Protein AF-A0AAW5IRN7-F1 (afdb_monomer)

Mean predicted aligned error: 14.32 Å

Secondary structure (DSSP, 8-state):
-------TT--SS--EEEE-SS--PPPTT----EEEEE-SSS-EEEEE------------S-GGGTTTPPPEEEE-TTS-EEEE-SPP--BTTB-HHHHHHHHHHHHHHHTT-----

Foldseek 3Di:
DDPQPPPVPDDPPADEAEADPDDDDDDQLDDFDFDWDDPPPSYIYTHGDPDPPDDPPPVPVDSCVRNPQDWDWDADPVRDIDIDSDDDDADPVRHPVNVVVVVVQVVCVSVVNPDPD

Structure (mmCIF, N/CA/C/O backbone):
data_AF-A0AAW5IRN7-F1
#
_entry.id   AF-A0AAW5IRN7-F1
#
loop_
_atom_site.group_PDB
_atom_site.id
_atom_site.type_symbol
_atom_site.label_atom_id
_atom_site.label_alt_id
_atom_site.label_comp_id
_atom_site.label_asym_id
_atom_site.label_entity_id
_atom_site.label_seq_id
_atom_site.pdbx_PDB_ins_code
_atom_site.Cartn_x
_atom_site.Cartn_y
_atom_site.Cartn_z
_atom_site.occupancy
_atom_site.B_iso_or_equiv
_atom_site.auth_seq_id
_atom_site.auth_comp_id
_atom_site.auth_asym_id
_atom_site.auth_atom_id
_atom_site.pdbx_PDB_model_num
ATOM 1 N N . MET A 1 1 ? 28.167 -7.073 3.045 1.00 34.84 1 MET A N 1
ATOM 2 C CA . MET A 1 1 ? 26.960 -7.019 3.896 1.00 34.84 1 MET A CA 1
ATOM 3 C C . MET A 1 1 ? 26.158 -5.796 3.492 1.00 34.84 1 MET A C 1
ATOM 5 O O . MET A 1 1 ? 26.536 -4.680 3.827 1.00 34.84 1 MET A O 1
ATOM 9 N N . SER A 1 2 ? 25.137 -5.993 2.663 1.00 38.81 2 SER A N 1
ATOM 10 C CA . SER A 1 2 ? 24.261 -4.935 2.158 1.00 38.81 2 SER A CA 1
ATOM 11 C C . SER A 1 2 ? 23.492 -4.337 3.333 1.00 38.81 2 SER A C 1
ATOM 13 O O . SER A 1 2 ? 22.832 -5.056 4.080 1.00 38.81 2 SER A O 1
ATOM 15 N N . LYS A 1 3 ? 23.611 -3.024 3.525 1.00 40.81 3 LYS A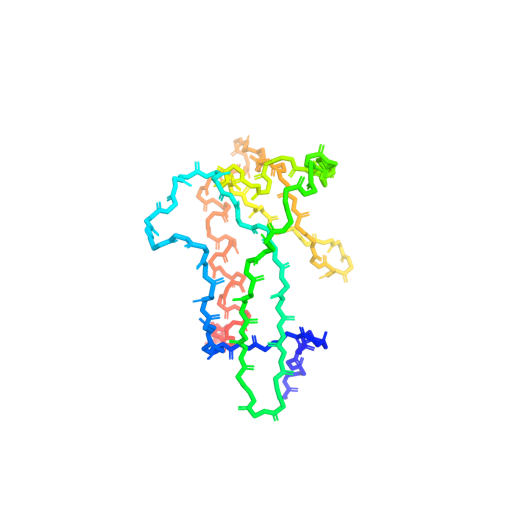 N 1
ATOM 16 C CA . LYS A 1 3 ? 22.875 -2.275 4.542 1.00 40.81 3 LYS A CA 1
ATOM 17 C C . LYS A 1 3 ? 21.395 -2.321 4.162 1.00 40.81 3 LYS A C 1
ATOM 19 O O . LYS A 1 3 ? 20.967 -1.579 3.284 1.00 40.81 3 LYS A O 1
ATOM 24 N N . MET A 1 4 ? 20.650 -3.244 4.765 1.00 47.16 4 MET A N 1
ATOM 25 C CA . MET A 1 4 ? 19.202 -3.333 4.621 1.00 47.16 4 MET A CA 1
ATOM 26 C C . MET A 1 4 ? 18.636 -1.991 5.085 1.00 47.16 4 MET A C 1
ATOM 28 O O . MET A 1 4 ? 18.776 -1.625 6.253 1.00 47.16 4 MET A O 1
ATOM 32 N N . ILE A 1 5 ? 18.115 -1.198 4.149 1.00 43.97 5 ILE A N 1
ATOM 33 C CA . ILE A 1 5 ? 17.475 0.080 4.456 1.00 43.97 5 ILE A CA 1
ATOM 34 C C . ILE A 1 5 ? 16.141 -0.284 5.105 1.00 43.97 5 ILE A C 1
ATOM 36 O O . ILE A 1 5 ? 15.122 -0.403 4.434 1.00 43.97 5 ILE A O 1
ATOM 40 N N . PHE A 1 6 ? 16.172 -0.550 6.410 1.00 49.75 6 PHE A N 1
ATOM 41 C CA . PHE A 1 6 ? 14.964 -0.587 7.215 1.00 49.75 6 PHE A CA 1
ATOM 42 C C . PHE A 1 6 ? 14.423 0.835 7.191 1.00 49.75 6 PHE A C 1
ATOM 44 O O . PHE A 1 6 ? 15.113 1.767 7.615 1.00 49.75 6 PHE A O 1
ATOM 51 N N . TYR A 1 7 ? 13.242 1.024 6.610 1.00 53.03 7 TYR A N 1
ATOM 52 C CA . TYR A 1 7 ? 12.559 2.302 6.707 1.00 53.03 7 TYR A CA 1
ATOM 53 C C . TYR A 1 7 ? 12.388 2.584 8.204 1.00 53.03 7 TYR A C 1
ATOM 55 O O . TYR A 1 7 ? 11.759 1.777 8.895 1.00 53.03 7 TYR A O 1
ATOM 63 N N . PRO A 1 8 ? 12.995 3.656 8.744 1.00 43.78 8 PRO A N 1
ATOM 64 C CA . PRO A 1 8 ? 12.775 4.008 10.135 1.00 43.78 8 PRO A CA 1
ATOM 65 C C . PRO A 1 8 ? 11.265 4.218 10.271 1.00 43.78 8 PRO A C 1
ATOM 67 O O . PRO A 1 8 ? 10.694 4.982 9.491 1.00 43.78 8 PRO A O 1
ATOM 70 N N . ASN A 1 9 ? 10.627 3.494 11.194 1.00 57.50 9 ASN A N 1
ATOM 71 C CA . ASN A 1 9 ? 9.169 3.417 11.397 1.00 57.50 9 ASN A CA 1
ATOM 72 C C . ASN A 1 9 ? 8.393 2.408 10.518 1.00 57.50 9 ASN A C 1
ATOM 74 O O . ASN A 1 9 ? 7.201 2.597 10.286 1.00 57.50 9 ASN A O 1
ATOM 78 N N . THR A 1 10 ? 9.020 1.351 9.996 1.00 57.78 10 THR A N 1
ATOM 79 C CA . THR A 1 10 ? 8.289 0.230 9.375 1.00 57.78 10 THR A CA 1
ATOM 80 C C . THR A 1 10 ? 8.603 -1.069 10.092 1.00 57.78 10 THR A C 1
ATOM 82 O O . THR A 1 10 ? 9.738 -1.532 10.058 1.00 57.78 10 THR A O 1
ATOM 85 N N . GLU A 1 11 ? 7.582 -1.666 10.697 1.00 67.94 11 GLU A N 1
ATOM 86 C CA . GLU A 1 11 ? 7.645 -2.984 11.322 1.00 67.94 11 GLU A CA 1
ATOM 87 C C . GLU A 1 11 ? 6.890 -3.989 10.446 1.00 67.94 11 GLU A C 1
ATOM 89 O O . GLU A 1 11 ? 5.802 -3.704 9.940 1.00 67.94 11 GLU A O 1
ATOM 94 N N . LEU A 1 12 ? 7.503 -5.146 10.196 1.00 70.75 12 LEU A N 1
ATOM 95 C CA . LEU A 1 12 ? 6.953 -6.191 9.332 1.00 70.75 12 LEU A CA 1
ATOM 96 C C . LEU A 1 12 ? 6.435 -7.349 10.183 1.00 70.75 12 LEU A C 1
ATOM 98 O O . LEU A 1 12 ? 7.061 -7.712 11.171 1.00 70.75 12 LEU A O 1
ATOM 102 N N . GLY A 1 13 ? 5.341 -7.977 9.744 1.00 69.06 13 GLY A N 1
ATOM 103 C CA . GLY A 1 13 ? 4.809 -9.182 10.391 1.00 69.06 13 GLY A CA 1
ATOM 104 C C . GLY A 1 13 ? 4.104 -8.934 11.725 1.00 69.06 13 GLY A C 1
ATOM 105 O O . GLY A 1 13 ? 4.001 -9.860 12.521 1.00 69.06 13 GLY A O 1
ATOM 106 N N . ILE A 1 14 ? 3.630 -7.708 11.962 1.00 76.38 14 ILE A N 1
ATOM 107 C CA . ILE A 1 14 ? 2.878 -7.353 13.167 1.00 76.38 14 ILE A CA 1
ATOM 108 C C . ILE A 1 14 ? 1.505 -8.036 13.187 1.00 76.38 14 ILE A C 1
ATOM 110 O O . ILE A 1 14 ? 0.848 -8.158 12.148 1.00 76.38 14 ILE A O 1
ATOM 114 N N . ASP A 1 15 ? 1.059 -8.438 14.376 1.00 79.44 15 ASP A N 1
ATOM 115 C CA . ASP A 1 15 ? -0.342 -8.783 14.611 1.00 79.44 15 ASP A CA 1
ATOM 116 C C . ASP A 1 15 ? -1.122 -7.500 14.929 1.00 79.44 15 ASP A C 1
ATOM 118 O O . ASP A 1 15 ? -0.701 -6.690 15.760 1.00 79.44 15 ASP A O 1
ATOM 122 N N . LEU A 1 16 ? -2.243 -7.283 14.237 1.00 84.06 16 LEU A N 1
ATOM 123 C CA . LEU A 1 16 ? -3.066 -6.084 14.392 1.00 84.06 16 LEU A CA 1
ATOM 124 C C . LEU A 1 16 ? -4.451 -6.470 14.903 1.00 84.06 16 LEU A C 1
ATOM 126 O O . LEU A 1 16 ? -5.281 -7.012 14.169 1.00 84.06 16 LEU A O 1
ATOM 130 N N . LYS A 1 17 ? -4.739 -6.105 16.152 1.00 88.81 17 LYS A N 1
ATOM 131 C CA . LYS A 1 17 ? -6.068 -6.262 16.736 1.00 88.81 17 LYS A CA 1
ATOM 132 C C . LYS A 1 17 ? -7.003 -5.167 16.228 1.00 88.81 17 LYS A C 1
ATOM 134 O O . LYS A 1 17 ? -6.702 -3.982 16.345 1.00 88.81 17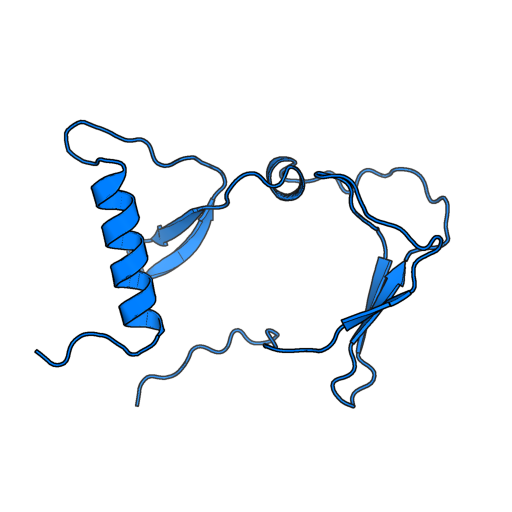 LYS A O 1
ATOM 139 N N . LEU A 1 18 ? -8.166 -5.555 15.711 1.00 89.00 18 LEU A N 1
ATOM 140 C CA . LEU A 1 18 ? -9.180 -4.624 15.212 1.00 89.00 18 LEU A CA 1
ATOM 141 C C . LEU A 1 18 ? -10.330 -4.490 16.215 1.00 89.00 18 LEU A C 1
ATOM 143 O O . LEU A 1 18 ? -10.981 -5.479 16.551 1.00 89.00 18 LEU A O 1
ATOM 147 N N . ILE A 1 19 ? -10.606 -3.266 16.659 1.00 89.94 19 ILE A N 1
ATOM 148 C CA . ILE A 1 19 ? -11.787 -2.915 17.451 1.00 89.94 19 ILE A CA 1
ATOM 149 C C . ILE A 1 19 ? -12.706 -2.066 16.569 1.00 89.94 19 ILE A C 1
ATOM 151 O O . ILE A 1 19 ? -12.479 -0.868 16.384 1.00 89.94 19 ILE A O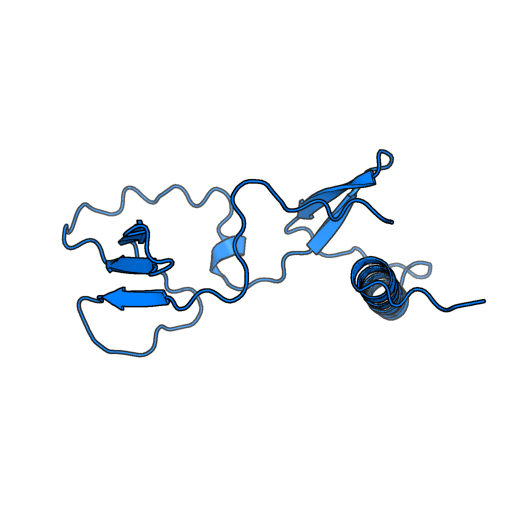 1
ATOM 155 N N . THR A 1 20 ? -13.725 -2.703 15.993 1.00 89.31 20 THR A N 1
ATOM 156 C CA . THR A 1 20 ? -14.722 -2.061 15.124 1.00 89.31 20 THR A CA 1
ATOM 157 C C . THR A 1 20 ? -16.058 -1.908 15.842 1.00 89.31 20 THR A C 1
ATOM 159 O O . THR A 1 20 ? -16.350 -2.623 16.800 1.00 89.31 20 THR A O 1
ATOM 162 N N . LYS A 1 21 ? -16.881 -0.964 15.376 1.00 86.50 21 LYS A N 1
ATOM 163 C CA . LYS A 1 21 ? -18.243 -0.752 15.888 1.00 86.50 21 LYS A CA 1
ATOM 164 C C . LYS A 1 21 ? -19.141 -1.947 15.620 1.00 86.50 21 LYS A C 1
ATOM 166 O O . LYS A 1 21 ? -19.881 -2.388 16.492 1.00 86.50 21 LYS A O 1
ATOM 171 N N . GLU A 1 22 ? -19.066 -2.444 14.393 1.00 85.56 22 GLU A N 1
ATOM 172 C CA . GLU A 1 22 ? -19.856 -3.568 13.926 1.00 85.56 22 GLU A CA 1
ATOM 173 C C . GLU A 1 22 ? -18.914 -4.652 13.396 1.00 85.56 22 GLU A C 1
ATOM 175 O O . GLU A 1 22 ? -17.916 -4.340 12.731 1.00 85.56 22 GLU A O 1
ATOM 180 N N . PRO A 1 23 ? -19.185 -5.930 13.701 1.00 82.88 23 PRO A N 1
ATOM 181 C CA . PRO A 1 23 ? -18.483 -7.036 13.078 1.00 82.88 23 PRO A CA 1
ATOM 182 C C . PRO A 1 23 ? -18.972 -7.195 11.635 1.00 82.88 23 PRO A C 1
ATOM 184 O O . PRO A 1 23 ? -20.175 -7.215 11.381 1.00 82.88 23 PRO A O 1
ATOM 187 N N . GLY A 1 24 ? -18.065 -7.365 10.674 1.00 83.75 24 GLY A N 1
ATOM 188 C CA . GLY A 1 24 ? -18.492 -7.559 9.293 1.00 83.75 24 GLY A CA 1
ATOM 189 C C . GLY A 1 24 ? -17.374 -7.526 8.266 1.00 83.75 24 GLY A C 1
ATOM 190 O O . GLY A 1 24 ? -16.235 -7.165 8.552 1.00 83.75 24 GLY A O 1
ATOM 191 N N . ARG A 1 25 ? -17.728 -7.929 7.044 1.00 80.69 25 ARG A N 1
ATOM 192 C CA . ARG A 1 25 ? -16.884 -7.737 5.864 1.00 80.69 25 ARG A CA 1
ATOM 193 C C . ARG A 1 25 ? -17.087 -6.320 5.346 1.00 80.69 25 ARG A C 1
ATOM 195 O O . ARG A 1 25 ? -18.222 -5.862 5.282 1.00 80.69 25 ARG A O 1
ATOM 202 N N . MET A 1 26 ? -16.005 -5.685 4.922 1.00 79.38 26 MET A N 1
ATOM 203 C CA . MET A 1 26 ? -16.058 -4.407 4.218 1.00 79.38 26 MET A CA 1
ATOM 204 C C . MET A 1 26 ? -16.170 -4.642 2.714 1.00 79.38 26 MET A C 1
ATOM 206 O O . MET A 1 26 ? -15.559 -5.576 2.182 1.00 79.38 26 MET A O 1
ATOM 210 N N . ALA A 1 27 ? -16.940 -3.803 2.027 1.00 75.81 27 ALA A N 1
ATOM 211 C CA . ALA A 1 27 ? -16.961 -3.800 0.573 1.00 75.81 27 ALA A CA 1
ATOM 212 C C . ALA A 1 27 ? -15.655 -3.214 0.009 1.00 75.81 27 ALA A C 1
ATOM 214 O O . ALA A 1 27 ? -14.930 -2.469 0.671 1.00 75.81 27 ALA A O 1
ATOM 215 N N . VAL A 1 28 ? -15.345 -3.546 -1.246 1.00 67.12 28 VAL A N 1
ATOM 216 C CA . VAL A 1 28 ? -14.189 -2.965 -1.940 1.00 67.12 28 VAL A CA 1
ATOM 217 C C . VAL A 1 28 ? -14.383 -1.451 -2.047 1.00 67.12 28 VAL A C 1
ATOM 219 O O . VAL A 1 28 ? -15.405 -0.995 -2.555 1.00 67.12 28 VAL A O 1
ATOM 222 N N . GLY A 1 29 ? -13.401 -0.683 -1.572 1.00 65.38 29 GLY A N 1
ATOM 223 C CA . GLY A 1 29 ? -13.440 0.782 -1.560 1.00 65.38 29 GLY A CA 1
ATOM 224 C C . GLY A 1 29 ? -13.957 1.404 -0.261 1.00 65.38 29 GLY A C 1
ATOM 225 O O . GLY A 1 29 ? -13.817 2.613 -0.072 1.00 65.38 29 GLY A O 1
ATOM 226 N N . GLU A 1 30 ? -14.513 0.607 0.653 1.00 72.00 30 GLU A N 1
ATOM 227 C CA . GLU A 1 30 ? -14.827 1.086 1.997 1.00 72.00 30 GLU A CA 1
ATOM 228 C C . GLU A 1 30 ? -13.556 1.217 2.838 1.00 72.00 30 GLU A C 1
ATOM 230 O O . GLU A 1 30 ? -12.590 0.470 2.680 1.00 72.00 30 GLU A O 1
ATOM 235 N N . TYR A 1 31 ? -13.565 2.172 3.764 1.00 77.50 31 TYR A N 1
ATOM 236 C CA . TYR A 1 31 ? -12.481 2.380 4.714 1.00 77.50 31 TYR A CA 1
ATOM 237 C C . TYR A 1 31 ? -13.054 2.644 6.108 1.00 77.50 31 TYR A C 1
ATOM 239 O O . TYR A 1 31 ? -14.136 3.216 6.249 1.00 77.50 31 TYR A O 1
ATOM 247 N N . LEU A 1 32 ? -12.316 2.233 7.140 1.00 82.56 32 LEU A N 1
ATOM 248 C CA . LEU A 1 32 ? -12.613 2.578 8.526 1.00 82.56 32 LEU A CA 1
ATOM 249 C C . LEU A 1 32 ? -11.700 3.717 8.953 1.00 82.56 32 LEU A C 1
ATOM 251 O O . LEU A 1 32 ? -10.493 3.678 8.721 1.00 82.56 32 LEU A O 1
ATOM 255 N N . ASP A 1 33 ? -12.288 4.724 9.585 1.00 81.81 33 ASP A N 1
ATOM 256 C CA . ASP A 1 33 ? -11.538 5.783 10.245 1.00 81.81 33 ASP A CA 1
ATOM 257 C C . ASP A 1 33 ? -11.304 5.416 11.713 1.00 81.81 33 ASP A C 1
ATOM 259 O O . ASP A 1 33 ? -12.194 4.879 12.379 1.00 81.81 33 ASP A O 1
ATOM 263 N N . GLY A 1 34 ? -10.106 5.684 12.221 1.00 86.81 34 GLY A N 1
ATOM 264 C CA . GLY A 1 34 ? -9.703 5.257 13.554 1.00 86.81 34 GLY A CA 1
ATOM 265 C C . GLY A 1 34 ? -8.268 5.626 13.893 1.00 86.81 34 GLY A C 1
ATOM 266 O O . GLY A 1 34 ? -7.582 6.311 13.134 1.00 86.81 34 GLY A O 1
ATOM 267 N N . ALA A 1 35 ? -7.817 5.157 15.050 1.00 87.88 35 ALA A N 1
ATOM 268 C CA . ALA A 1 35 ? -6.454 5.342 15.525 1.00 87.88 35 ALA A CA 1
ATOM 269 C C . ALA A 1 35 ? -5.762 3.989 15.692 1.00 87.88 35 ALA A C 1
ATOM 271 O O . ALA A 1 35 ? -6.372 3.033 16.167 1.00 87.88 35 ALA A O 1
ATOM 272 N N . ILE A 1 36 ? -4.480 3.929 15.328 1.00 88.00 36 ILE A N 1
ATOM 273 C CA . ILE A 1 36 ? -3.605 2.809 15.677 1.00 88.00 36 ILE A CA 1
ATOM 274 C C . ILE A 1 36 ? -2.830 3.207 16.929 1.00 88.00 36 ILE A C 1
ATOM 276 O O . ILE A 1 36 ? -2.191 4.259 16.960 1.00 88.00 36 ILE A O 1
ATOM 280 N N . THR A 1 37 ? -2.884 2.360 17.948 1.00 87.12 37 THR A N 1
ATOM 281 C CA . THR A 1 37 ? -2.097 2.483 19.174 1.00 87.12 37 THR A CA 1
ATOM 282 C C . THR A 1 37 ? -1.123 1.320 19.279 1.00 87.12 37 THR A C 1
ATOM 284 O O . THR A 1 37 ? -1.476 0.192 18.934 1.00 87.12 37 THR A O 1
ATOM 287 N N . HIS A 1 38 ? 0.073 1.603 19.786 1.00 87.19 38 HIS A N 1
ATOM 288 C CA . HIS A 1 38 ? 1.106 0.622 20.096 1.00 87.19 38 HIS A CA 1
ATOM 289 C C . HIS A 1 38 ? 1.362 0.672 21.606 1.00 87.19 38 HIS A C 1
ATOM 291 O O . HIS A 1 38 ? 1.615 1.757 22.136 1.00 87.19 38 HIS A O 1
ATOM 297 N N . ASP A 1 39 ? 1.227 -0.460 22.297 1.00 80.12 39 ASP A N 1
ATOM 298 C CA . ASP A 1 39 ? 1.341 -0.528 23.762 1.00 80.12 39 ASP A CA 1
ATOM 299 C C . ASP A 1 39 ? 2.770 -0.795 24.273 1.00 80.12 39 ASP A C 1
ATOM 301 O O . ASP A 1 39 ? 3.009 -0.720 25.478 1.00 80.12 39 ASP A O 1
ATOM 305 N N . GLY A 1 40 ? 3.735 -0.999 23.370 1.00 70.25 40 GLY A N 1
ATOM 306 C CA . GLY A 1 40 ? 5.149 -1.199 23.696 1.00 70.25 40 GLY A CA 1
ATOM 307 C C . GLY A 1 40 ? 5.568 -2.661 23.871 1.00 70.25 40 GLY A C 1
ATOM 308 O O . GLY A 1 40 ? 6.760 -2.905 24.047 1.00 70.25 40 GLY A O 1
ATOM 309 N N . GLU A 1 41 ? 4.635 -3.615 23.787 1.00 77.38 41 GLU A N 1
ATOM 310 C CA . GLU A 1 41 ? 4.904 -5.063 23.746 1.00 77.38 41 GLU A CA 1
ATOM 311 C C . GLU A 1 41 ? 4.683 -5.639 22.331 1.00 77.38 41 GLU A C 1
ATOM 313 O O . GLU A 1 41 ? 4.230 -6.768 22.172 1.00 77.38 41 GLU A O 1
ATOM 318 N N . ASP A 1 42 ? 4.965 -4.845 21.292 1.00 73.62 42 ASP A N 1
ATOM 319 C CA . ASP A 1 42 ? 4.724 -5.160 19.874 1.00 73.62 42 ASP A CA 1
ATOM 320 C C . ASP A 1 42 ? 3.247 -5.452 19.534 1.00 73.62 42 ASP A C 1
ATOM 322 O O . ASP A 1 42 ? 2.931 -5.965 18.455 1.00 73.62 42 ASP A O 1
ATOM 326 N N . HIS A 1 43 ? 2.305 -5.093 20.417 1.00 83.62 43 HIS A N 1
ATOM 327 C CA . HIS A 1 43 ? 0.883 -5.204 20.118 1.00 83.62 43 HIS A CA 1
ATOM 328 C C . HIS A 1 43 ? 0.362 -3.924 19.479 1.00 83.62 43 HIS A C 1
ATOM 330 O O . HIS A 1 43 ? 0.373 -2.830 20.057 1.00 83.62 43 HIS A O 1
ATOM 336 N N . PHE A 1 44 ? -0.198 -4.087 18.287 1.00 87.88 44 PHE A N 1
ATOM 337 C CA . PHE A 1 44 ? -0.876 -3.016 17.582 1.00 87.88 44 PHE A CA 1
ATOM 338 C C . PHE A 1 44 ? -2.380 -3.205 17.706 1.00 87.88 44 PHE A C 1
ATOM 340 O O . PHE A 1 44 ? -2.924 -4.279 17.443 1.00 87.88 44 PHE A O 1
ATOM 347 N N . THR A 1 45 ? -3.077 -2.139 18.089 1.00 90.44 45 THR A N 1
ATOM 348 C CA . THR A 1 45 ? -4.541 -2.119 18.116 1.00 90.44 45 THR A CA 1
ATOM 349 C C . THR A 1 45 ? -5.054 -0.967 17.271 1.00 90.44 45 THR A C 1
ATOM 351 O O . THR A 1 45 ? -4.699 0.186 17.503 1.00 90.44 45 THR A O 1
ATOM 354 N N . PHE A 1 46 ? -5.912 -1.274 16.303 1.00 91.06 46 PHE A N 1
ATOM 355 C CA . PHE A 1 46 ? -6.734 -0.287 15.617 1.00 91.06 46 PHE A CA 1
ATOM 356 C C . PHE A 1 46 ? -8.064 -0.132 16.355 1.00 91.06 46 PHE A C 1
ATOM 358 O O . PHE A 1 46 ? -8.773 -1.116 16.574 1.00 91.06 46 PHE A O 1
ATOM 365 N N . VAL A 1 47 ? -8.427 1.104 16.693 1.00 90.50 47 VAL A N 1
ATOM 366 C CA . VAL A 1 47 ? -9.722 1.447 17.290 1.00 90.50 47 VAL A CA 1
ATOM 367 C C . VAL A 1 47 ? -10.478 2.360 16.338 1.00 90.50 47 VAL A C 1
ATOM 369 O O . VAL A 1 47 ? -10.032 3.474 16.056 1.00 90.50 47 VAL A O 1
ATOM 372 N N . GLN A 1 48 ? -11.626 1.890 15.848 1.00 89.75 48 GLN A N 1
ATOM 373 C CA . GLN A 1 48 ? -12.506 2.686 14.999 1.00 89.75 48 GLN 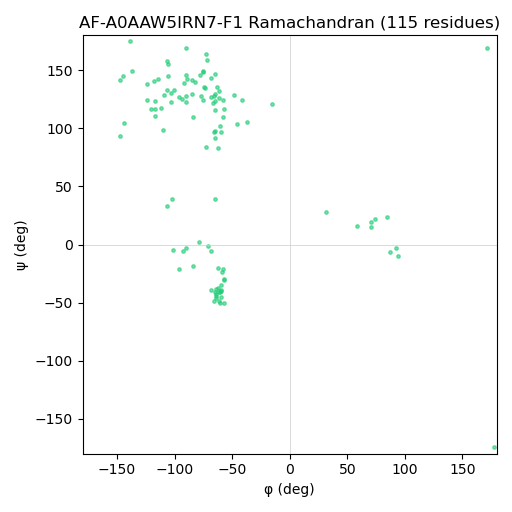A CA 1
ATOM 374 C C . GLN A 1 48 ? -13.030 3.905 15.771 1.00 89.75 48 GLN A C 1
ATOM 376 O O . GLN A 1 48 ? -13.468 3.794 16.916 1.00 89.75 48 GLN A O 1
ATOM 381 N N . ASN A 1 49 ? -13.023 5.071 15.127 1.00 85.62 49 ASN A N 1
ATOM 382 C CA . ASN A 1 49 ? -13.533 6.297 15.725 1.00 85.62 49 ASN A CA 1
ATOM 383 C C . ASN A 1 49 ? -15.043 6.200 15.977 1.00 85.62 49 ASN A C 1
ATOM 385 O O . ASN A 1 49 ? -15.823 5.881 15.076 1.00 85.62 49 ASN A O 1
ATOM 389 N N . ASP A 1 50 ? -15.462 6.524 17.206 1.00 76.19 50 ASP A N 1
ATOM 390 C CA . ASP A 1 50 ? -16.880 6.493 17.579 1.00 76.19 50 ASP A CA 1
ATOM 391 C C . ASP A 1 50 ? -17.646 7.769 17.207 1.00 76.19 50 ASP A C 1
ATOM 393 O O . ASP A 1 50 ? -18.868 7.780 17.067 1.00 76.19 50 ASP A O 1
ATOM 397 N N . GLN A 1 51 ? -16.930 8.862 16.968 1.00 64.19 51 GLN A N 1
ATOM 398 C CA . GLN A 1 51 ? -17.575 10.130 16.678 1.00 64.19 51 GLN A CA 1
ATOM 399 C C . GLN A 1 51 ? -18.131 10.124 15.252 1.00 64.19 51 GLN A C 1
ATOM 401 O O . GLN A 1 51 ? -17.374 10.035 14.289 1.00 64.19 51 GLN A O 1
ATOM 406 N N . GLU A 1 52 ? -19.435 10.384 15.110 1.00 57.31 52 GLU A N 1
ATOM 407 C CA . GLU A 1 52 ? -20.045 10.929 13.886 1.00 57.31 52 GLU A CA 1
ATOM 408 C C . GLU A 1 52 ? -19.526 12.353 13.597 1.00 57.31 52 GLU A C 1
ATOM 410 O O . GLU A 1 52 ? -20.266 13.256 13.189 1.00 57.31 52 GLU A O 1
ATOM 415 N N . LYS A 1 53 ? -18.234 12.616 13.827 1.00 54.09 53 LYS A N 1
ATOM 416 C CA . LYS A 1 53 ? -17.572 13.765 13.238 1.00 54.09 53 LYS A CA 1
ATOM 417 C C . LYS A 1 53 ? -17.583 13.496 11.750 1.00 54.09 53 LYS A C 1
ATOM 419 O O . LYS A 1 53 ? -16.717 12.817 11.211 1.00 54.09 53 LYS A O 1
ATOM 424 N N . LYS A 1 54 ? -18.659 14.005 11.139 1.00 48.69 54 LYS A N 1
ATOM 425 C CA . LYS A 1 54 ? -18.849 14.294 9.726 1.00 48.69 54 LYS A CA 1
ATOM 426 C C . LYS A 1 54 ? -17.490 14.284 9.068 1.00 48.69 54 LYS A C 1
ATOM 428 O O . LYS A 1 54 ? -16.660 15.085 9.489 1.00 48.69 54 LYS A O 1
ATOM 433 N N . LEU A 1 55 ? -17.298 13.422 8.072 1.00 50.41 55 LEU A N 1
ATOM 434 C CA . LEU A 1 55 ? -17.216 13.815 6.660 1.00 50.41 55 LEU A CA 1
ATOM 435 C C . LEU A 1 55 ? -16.630 15.217 6.372 1.00 50.41 55 LEU A C 1
ATOM 437 O O . LEU A 1 55 ? -16.893 15.794 5.320 1.00 50.41 55 LEU A O 1
ATOM 441 N N . GLN A 1 56 ? -15.752 15.764 7.212 1.00 48.34 56 GLN A N 1
ATOM 442 C CA . GLN A 1 56 ? -14.552 16.402 6.742 1.00 48.34 56 GLN A CA 1
ATOM 443 C C . GLN A 1 56 ? -13.870 15.238 6.077 1.00 48.34 56 GLN A C 1
ATOM 445 O O . GLN A 1 56 ? -13.126 14.499 6.712 1.00 48.34 56 GLN A O 1
ATOM 450 N N . LYS A 1 57 ? -14.289 15.004 4.823 1.00 51.84 57 LYS A N 1
ATOM 451 C CA . LYS A 1 57 ? -13.577 14.217 3.849 1.00 51.84 57 LYS A CA 1
ATOM 452 C C . LYS A 1 57 ? -12.148 14.582 4.165 1.00 51.84 57 LYS A C 1
ATOM 454 O O . LYS A 1 57 ? -11.758 15.724 3.913 1.00 51.84 57 LYS A O 1
ATOM 459 N N . VAL A 1 58 ? -11.412 13.670 4.805 1.00 50.28 58 VAL A N 1
ATOM 460 C CA . VAL A 1 58 ? -9.974 13.623 4.626 1.00 50.28 58 VAL A CA 1
ATOM 461 C C . VAL A 1 58 ? -9.911 13.741 3.127 1.00 50.28 58 VAL A C 1
ATOM 463 O O . VAL A 1 58 ? -10.457 12.865 2.454 1.00 50.28 58 VAL A O 1
ATOM 466 N N . VAL A 1 59 ? -9.553 14.928 2.621 1.00 52.88 59 VAL A N 1
ATOM 467 C CA . VAL A 1 59 ? -9.604 15.188 1.190 1.00 52.88 59 VAL A CA 1
ATOM 468 C C . VAL A 1 59 ? -8.645 14.146 0.698 1.00 52.88 59 VAL A C 1
ATOM 470 O O . VAL A 1 59 ? -7.449 14.264 0.970 1.00 52.88 59 VAL A O 1
ATOM 473 N N . GLN A 1 60 ? -9.202 13.054 0.172 1.00 56.47 60 GLN A N 1
ATOM 474 C CA . GLN A 1 60 ? -8.443 11.880 -0.178 1.00 56.47 60 GLN A CA 1
ATOM 475 C C . GLN A 1 60 ? -7.580 12.420 -1.290 1.00 56.47 60 GLN A C 1
ATOM 477 O O . GLN A 1 60 ? -8.064 12.648 -2.397 1.00 56.47 60 GLN A O 1
ATOM 482 N N . ARG A 1 61 ? -6.339 12.790 -0.945 1.00 56.47 61 ARG A N 1
ATOM 483 C CA . ARG A 1 61 ? -5.479 13.574 -1.836 1.00 56.47 61 ARG A CA 1
ATOM 484 C C . ARG A 1 61 ? -5.297 12.833 -3.155 1.00 56.47 61 ARG A C 1
ATOM 486 O O . ARG A 1 61 ? -4.994 13.458 -4.163 1.00 56.47 61 ARG A O 1
ATOM 493 N N . ASN A 1 62 ? -5.534 11.521 -3.130 1.00 58.34 62 ASN A N 1
ATOM 494 C CA . ASN A 1 62 ? -5.728 10.699 -4.295 1.00 58.34 62 ASN A CA 1
ATOM 495 C C . ASN A 1 62 ? -6.789 9.599 -4.025 1.00 58.34 62 ASN A C 1
ATOM 497 O O . ASN A 1 62 ? -6.481 8.636 -3.322 1.00 58.34 62 ASN A O 1
ATOM 501 N N . PRO A 1 63 ? -8.026 9.724 -4.543 1.00 60.69 63 PRO A N 1
ATOM 502 C CA . PRO A 1 63 ? -9.092 8.728 -4.366 1.00 60.69 63 PRO A CA 1
ATOM 503 C C . PRO A 1 63 ? -8.704 7.328 -4.861 1.00 60.69 63 PRO A C 1
ATOM 505 O O . PRO A 1 63 ? -9.105 6.327 -4.272 1.00 60.69 63 PRO A O 1
ATOM 508 N N . HIS A 1 64 ? -7.830 7.248 -5.870 1.00 59.41 64 HIS A N 1
ATOM 509 C CA . HIS A 1 64 ? -7.360 5.983 -6.438 1.00 59.41 64 HIS A CA 1
ATOM 510 C C . HIS A 1 64 ? -6.584 5.103 -5.446 1.00 59.41 64 HIS A C 1
ATOM 512 O O . HIS A 1 64 ? -6.505 3.895 -5.659 1.00 59.41 64 HIS A O 1
ATOM 518 N N . VAL A 1 65 ? -6.051 5.677 -4.356 1.00 60.97 65 VAL A N 1
ATOM 519 C CA . VAL A 1 65 ? -5.455 4.921 -3.234 1.00 60.97 65 VAL A CA 1
ATOM 520 C C . VAL A 1 65 ? -6.489 3.986 -2.607 1.00 60.97 65 VAL A C 1
ATOM 522 O O . VAL A 1 65 ? -6.165 2.864 -2.234 1.00 60.97 65 VAL A O 1
ATOM 525 N N . TYR A 1 66 ? -7.729 4.460 -2.485 1.00 55.69 66 TYR A N 1
ATOM 526 C CA . TYR A 1 66 ? -8.791 3.803 -1.727 1.00 55.69 66 TYR A CA 1
ATOM 527 C C . TYR A 1 66 ? -9.693 2.940 -2.613 1.00 55.69 66 TYR A C 1
ATOM 529 O O . TYR A 1 66 ? -10.299 1.999 -2.123 1.00 55.69 66 TYR A O 1
ATOM 537 N N . GLU A 1 67 ? -9.725 3.189 -3.924 1.00 60.41 67 GLU A N 1
ATOM 538 C CA . GLU A 1 67 ? -10.465 2.377 -4.906 1.00 60.41 67 GLU A CA 1
ATOM 539 C C . GLU A 1 67 ? -9.880 0.964 -5.113 1.00 60.41 67 GLU A C 1
ATOM 541 O O . GLU A 1 67 ? -10.442 0.167 -5.861 1.00 60.41 67 GLU A O 1
ATOM 546 N N . GLY A 1 68 ? -8.735 0.644 -4.495 1.00 49.75 68 GLY A N 1
ATOM 547 C CA . GLY A 1 68 ? -8.021 -0.612 -4.745 1.00 49.75 68 GLY A CA 1
ATOM 548 C C . GLY A 1 68 ? -7.373 -0.663 -6.133 1.00 49.75 68 GLY A C 1
ATOM 549 O O . GLY A 1 68 ? -7.059 -1.742 -6.637 1.00 49.75 68 GLY A O 1
ATOM 550 N N . THR A 1 69 ? -7.174 0.497 -6.766 1.00 56.28 69 THR A N 1
ATOM 551 C CA . THR A 1 69 ? -6.485 0.596 -8.054 1.00 56.28 69 THR A CA 1
ATOM 552 C C . THR A 1 69 ? -4.981 0.395 -7.842 1.00 56.28 69 THR A C 1
ATOM 554 O O . THR A 1 69 ? -4.399 0.950 -6.912 1.00 56.28 69 THR A O 1
ATOM 557 N N . TYR A 1 70 ? -4.343 -0.410 -8.699 1.00 59.66 70 TYR A N 1
ATOM 558 C CA . TYR A 1 70 ? -2.912 -0.728 -8.618 1.00 59.66 70 TYR A CA 1
ATOM 559 C C . TYR A 1 70 ? -2.034 0.525 -8.449 1.00 59.66 70 TYR A C 1
ATOM 561 O O . TYR A 1 70 ? -2.122 1.465 -9.242 1.00 59.66 70 TYR A O 1
ATOM 569 N N . ILE A 1 71 ? -1.153 0.503 -7.446 1.00 66.44 71 ILE A N 1
ATOM 570 C CA . ILE A 1 71 ? -0.096 1.500 -7.244 1.00 66.44 71 ILE A CA 1
ATOM 571 C C . ILE A 1 71 ? 1.170 0.972 -7.913 1.00 66.44 71 ILE A C 1
ATOM 573 O O . ILE A 1 71 ? 1.622 -0.128 -7.601 1.00 66.44 71 ILE A O 1
ATOM 577 N N . ASN A 1 72 ? 1.762 1.760 -8.807 1.00 70.94 72 ASN A N 1
ATOM 578 C CA . ASN A 1 72 ? 3.079 1.463 -9.358 1.00 70.94 72 ASN A CA 1
ATOM 579 C C . ASN A 1 72 ? 4.157 2.102 -8.489 1.00 70.94 72 ASN A C 1
ATOM 581 O O . ASN A 1 72 ? 3.973 3.200 -7.967 1.00 70.94 72 ASN A O 1
ATOM 585 N N . VAL A 1 73 ? 5.304 1.446 -8.362 1.00 71.94 73 VAL A N 1
ATOM 586 C CA . VAL A 1 73 ? 6.483 2.014 -7.703 1.00 71.94 73 VAL A CA 1
ATOM 587 C C . VAL A 1 73 ? 7.539 2.242 -8.770 1.00 71.94 73 VAL A C 1
ATOM 589 O O . VAL A 1 73 ? 7.999 1.299 -9.406 1.00 71.94 73 VAL A O 1
ATOM 592 N N . ASN A 1 74 ? 7.915 3.502 -8.968 1.00 76.12 74 ASN A N 1
ATOM 593 C CA . ASN A 1 74 ? 8.917 3.891 -9.951 1.00 76.12 74 ASN A CA 1
ATOM 594 C C . ASN A 1 74 ? 10.228 4.269 -9.258 1.00 76.12 74 ASN A C 1
ATOM 596 O O . ASN A 1 74 ? 10.236 4.713 -8.109 1.00 76.12 74 ASN A O 1
ATOM 600 N N . ARG A 1 75 ? 11.338 4.153 -9.992 1.00 74.75 75 ARG A N 1
ATOM 601 C CA . ARG A 1 75 ? 12.677 4.550 -9.545 1.00 74.75 75 ARG A CA 1
ATOM 602 C C . ARG A 1 75 ? 13.142 5.791 -10.307 1.00 74.75 75 ARG A C 1
ATOM 604 O O . ARG A 1 75 ? 13.108 5.829 -11.535 1.00 74.75 75 ARG A O 1
ATOM 611 N N . LYS A 1 76 ? 13.582 6.820 -9.585 1.00 80.81 76 LYS A N 1
ATOM 612 C CA . LYS A 1 76 ? 14.266 7.984 -10.166 1.00 80.81 76 LYS A CA 1
ATOM 613 C C . LYS A 1 76 ? 15.685 7.611 -10.603 1.00 80.81 76 LYS A C 1
ATOM 615 O O . LYS A 1 76 ? 16.246 6.619 -10.151 1.00 80.81 76 LYS A O 1
ATOM 620 N N . LYS A 1 77 ? 16.306 8.461 -11.429 1.00 83.31 77 LYS A N 1
ATOM 621 C CA . LYS A 1 77 ? 17.710 8.297 -11.860 1.00 83.31 77 LYS A CA 1
ATOM 622 C C . LYS A 1 77 ? 18.703 8.239 -10.692 1.00 83.31 77 LYS A C 1
ATOM 624 O O . LYS A 1 77 ? 19.720 7.573 -10.806 1.00 83.31 77 LYS A O 1
ATOM 629 N N . ASP A 1 78 ? 18.400 8.920 -9.588 1.00 84.00 78 ASP A N 1
ATOM 630 C CA . ASP A 1 78 ? 19.202 8.908 -8.355 1.00 84.00 78 ASP A CA 1
ATOM 631 C C . ASP A 1 78 ? 18.983 7.650 -7.489 1.00 84.00 78 ASP A C 1
ATOM 633 O O . ASP A 1 78 ? 19.553 7.531 -6.409 1.00 84.00 78 ASP A O 1
ATOM 637 N N . GLY A 1 79 ? 18.148 6.713 -7.947 1.00 76.81 79 GLY A N 1
ATOM 638 C CA . GLY A 1 79 ? 17.810 5.490 -7.230 1.00 76.81 79 GLY A CA 1
ATOM 639 C C . GLY A 1 79 ? 16.639 5.625 -6.255 1.00 76.81 79 GLY A C 1
ATOM 640 O O . GLY A 1 79 ? 16.180 4.603 -5.751 1.00 76.81 79 GLY A O 1
ATOM 641 N N . THR A 1 80 ? 16.098 6.820 -6.014 1.00 80.12 80 THR A N 1
ATOM 642 C CA . THR A 1 80 ? 14.957 7.015 -5.106 1.00 80.12 80 THR A CA 1
ATOM 643 C C . THR A 1 80 ? 13.700 6.336 -5.648 1.00 80.12 80 THR A C 1
ATOM 645 O O . THR A 1 80 ? 13.291 6.593 -6.783 1.00 80.12 80 THR A O 1
ATOM 648 N N . LEU A 1 81 ? 13.049 5.511 -4.826 1.00 76.12 81 LEU A N 1
ATOM 649 C CA . LEU A 1 81 ? 11.751 4.910 -5.140 1.00 76.12 81 LEU A CA 1
ATOM 650 C C . LEU A 1 81 ? 10.603 5.856 -4.767 1.00 76.12 81 LEU A C 1
ATOM 652 O O . LEU A 1 81 ? 10.659 6.521 -3.733 1.00 76.12 81 LEU A O 1
ATOM 656 N N . TYR A 1 82 ? 9.554 5.912 -5.586 1.00 74.88 82 TYR A N 1
ATOM 657 C CA . TYR A 1 82 ? 8.338 6.661 -5.275 1.00 74.88 82 TYR A CA 1
ATOM 658 C C . TYR A 1 82 ? 7.084 5.991 -5.862 1.00 74.88 82 TYR A C 1
ATOM 660 O O . TYR A 1 82 ? 7.128 5.478 -6.985 1.00 74.88 82 TYR A O 1
ATOM 668 N N . PRO A 1 83 ? 5.956 5.996 -5.130 1.00 72.44 83 PRO A N 1
ATOM 669 C CA . PRO A 1 83 ? 4.696 5.462 -5.626 1.00 72.44 83 PRO A CA 1
ATOM 670 C C . PRO A 1 83 ? 4.053 6.412 -6.645 1.00 72.44 83 PRO A C 1
ATOM 672 O O . PRO A 1 83 ? 4.165 7.636 -6.550 1.00 72.44 83 PRO A O 1
ATOM 675 N N . THR A 1 84 ? 3.339 5.848 -7.612 1.00 72.62 84 THR A N 1
ATOM 676 C CA . THR A 1 84 ? 2.554 6.568 -8.612 1.00 72.62 84 THR A CA 1
ATOM 677 C C . THR A 1 84 ? 1.281 5.802 -8.956 1.00 72.62 84 THR A C 1
ATOM 679 O O . THR A 1 84 ? 1.261 4.575 -9.006 1.00 72.62 84 THR A O 1
ATOM 682 N N . PHE A 1 85 ? 0.212 6.549 -9.222 1.00 70.25 85 PHE A N 1
ATOM 683 C CA . PHE A 1 85 ? -1.078 6.021 -9.683 1.00 70.25 85 PHE A CA 1
ATOM 684 C C . PHE A 1 85 ? -1.183 6.002 -11.207 1.00 70.25 85 PHE A C 1
ATOM 686 O O . PHE A 1 85 ? -2.147 5.488 -11.771 1.00 70.25 85 PHE A O 1
ATOM 693 N N . ASN A 1 86 ? -0.183 6.562 -11.891 1.00 74.38 86 ASN A N 1
ATOM 694 C CA . ASN A 1 86 ? -0.132 6.519 -13.339 1.00 74.38 86 ASN A CA 1
ATOM 695 C C . ASN A 1 86 ? 0.125 5.082 -13.774 1.00 74.38 86 ASN A C 1
ATOM 697 O O . ASN A 1 86 ? 1.099 4.457 -13.343 1.00 74.38 86 ASN A O 1
ATOM 701 N N . ARG A 1 87 ? -0.738 4.572 -14.653 1.00 70.81 87 ARG A N 1
ATOM 702 C CA . ARG A 1 87 ? -0.514 3.277 -15.293 1.00 70.81 87 ARG A CA 1
ATOM 703 C C . ARG A 1 87 ? 0.734 3.347 -16.177 1.00 70.81 87 ARG A C 1
ATOM 705 O O . ARG A 1 87 ? 0.985 4.407 -16.763 1.00 70.81 87 ARG A O 1
ATOM 712 N N . PRO A 1 88 ? 1.505 2.254 -16.302 1.00 74.56 88 PRO A N 1
ATOM 713 C CA . PRO A 1 88 ? 2.612 2.222 -17.240 1.00 74.56 88 PRO A CA 1
ATOM 714 C C . PRO A 1 88 ? 2.040 2.422 -18.645 1.00 74.56 88 PRO A C 1
ATOM 716 O O . PRO A 1 88 ? 1.036 1.804 -19.004 1.00 74.56 88 PRO A O 1
ATOM 719 N N . GLN A 1 89 ? 2.640 3.321 -19.420 1.00 78.75 89 GLN A N 1
ATOM 720 C CA . GLN A 1 89 ? 2.273 3.473 -20.822 1.00 78.75 89 GLN A CA 1
ATOM 721 C C . GLN A 1 89 ? 3.043 2.436 -21.625 1.00 78.75 89 GLN A C 1
ATOM 723 O O . GLN A 1 89 ? 4.263 2.523 -21.752 1.00 78.75 89 GLN A O 1
ATOM 728 N N . PHE A 1 90 ? 2.325 1.438 -22.126 1.00 84.44 90 PHE A N 1
ATOM 729 C CA . PHE A 1 90 ? 2.910 0.425 -22.990 1.00 84.44 90 PHE A CA 1
ATOM 730 C C . PHE A 1 90 ? 3.085 0.973 -24.404 1.00 84.44 90 PHE A C 1
ATOM 732 O O . PHE A 1 90 ? 2.273 1.760 -24.891 1.00 84.44 90 PHE A O 1
ATOM 739 N N . SER A 1 91 ? 4.149 0.538 -25.061 1.00 87.56 91 SER A N 1
ATOM 740 C CA . SER A 1 91 ? 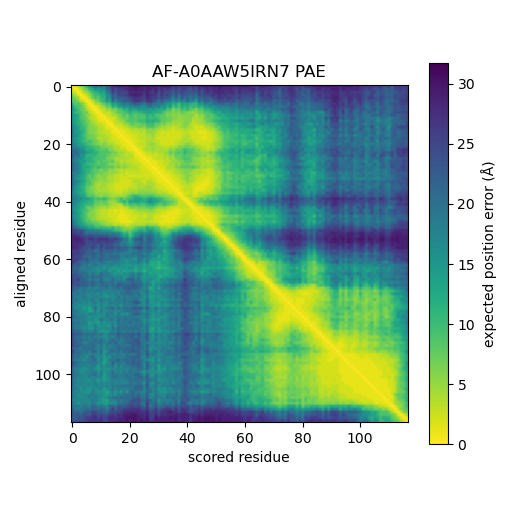4.449 0.846 -26.457 1.00 87.56 91 SER A CA 1
ATOM 741 C C . SER A 1 91 ? 4.982 -0.402 -27.157 1.00 87.56 91 SER A C 1
ATOM 743 O O . SER A 1 91 ? 5.232 -1.418 -26.510 1.00 87.56 91 SER A O 1
ATOM 745 N N . GLU A 1 92 ? 5.214 -0.322 -28.467 1.00 89.25 92 GLU A N 1
ATOM 746 C CA . GLU A 1 92 ? 5.863 -1.406 -29.221 1.00 89.25 92 GLU A CA 1
ATOM 747 C C . GLU A 1 92 ? 7.264 -1.753 -28.687 1.00 89.25 92 GLU A C 1
ATOM 749 O O . GLU A 1 92 ? 7.731 -2.873 -28.863 1.00 89.25 92 GLU A O 1
ATOM 754 N N . HIS A 1 93 ? 7.923 -0.813 -28.002 1.00 89.06 93 HIS A N 1
ATOM 755 C CA . HIS A 1 93 ? 9.253 -0.991 -27.413 1.00 89.06 93 HIS A CA 1
ATOM 756 C C . HIS A 1 93 ? 9.229 -1.256 -25.901 1.00 89.06 93 HIS A C 1
ATOM 758 O O . HIS A 1 93 ? 10.282 -1.456 -25.300 1.00 89.06 93 HIS A O 1
ATOM 764 N N . PHE A 1 94 ? 8.053 -1.203 -25.274 1.00 84.81 94 PHE A N 1
ATOM 765 C CA . PHE A 1 94 ? 7.883 -1.459 -23.848 1.00 84.81 94 PHE A CA 1
ATOM 766 C C . PHE A 1 94 ? 6.524 -2.102 -23.604 1.00 84.81 94 PHE A C 1
ATOM 768 O O . PHE A 1 94 ? 5.499 -1.425 -23.483 1.00 84.81 94 PHE A O 1
ATOM 775 N N . THR A 1 95 ? 6.516 -3.425 -23.571 1.00 88.31 95 THR A N 1
ATOM 776 C CA . THR A 1 95 ? 5.305 -4.228 -23.461 1.00 88.31 95 THR A CA 1
ATOM 777 C C . THR A 1 95 ? 4.937 -4.500 -22.002 1.00 88.31 95 THR A C 1
ATOM 779 O O . THR A 1 95 ? 5.712 -4.280 -21.069 1.00 88.31 95 THR A O 1
ATOM 782 N N . PHE A 1 96 ? 3.732 -5.030 -21.787 1.00 81.44 96 PHE A N 1
ATOM 783 C CA . PHE A 1 96 ? 3.321 -5.514 -20.469 1.00 81.44 96 PHE A CA 1
ATOM 784 C C . PHE A 1 96 ? 4.235 -6.635 -19.948 1.00 81.44 96 PHE A C 1
ATOM 786 O O . PHE A 1 96 ? 4.523 -6.688 -18.756 1.00 81.44 96 PHE A O 1
ATOM 793 N N . GLN A 1 97 ? 4.734 -7.497 -20.839 1.00 84.12 97 GLN A N 1
ATOM 794 C CA . GLN A 1 97 ? 5.682 -8.545 -20.472 1.00 84.12 97 GLN A CA 1
ATOM 795 C C . GLN A 1 97 ? 7.000 -7.948 -19.967 1.00 84.12 97 GLN A C 1
ATOM 797 O O . GLN A 1 97 ? 7.488 -8.383 -18.926 1.00 84.12 97 GLN A O 1
ATOM 802 N N . ASP A 1 98 ? 7.532 -6.931 -20.652 1.00 86.06 98 ASP A N 1
ATOM 803 C CA . ASP A 1 98 ? 8.760 -6.240 -20.232 1.00 86.06 98 ASP A CA 1
ATOM 804 C C . ASP A 1 98 ? 8.588 -5.604 -18.849 1.00 86.06 98 ASP A C 1
ATOM 806 O O . ASP A 1 98 ? 9.463 -5.714 -17.989 1.00 86.06 98 ASP A O 1
ATOM 810 N N . PHE A 1 99 ? 7.421 -4.999 -18.600 1.00 83.50 99 PHE A N 1
ATOM 811 C CA . PHE A 1 99 ? 7.064 -4.474 -17.285 1.00 83.50 99 PHE A CA 1
ATOM 812 C C . PHE A 1 99 ? 7.039 -5.570 -16.207 1.00 83.50 99 PHE A C 1
ATOM 814 O O . PHE A 1 99 ? 7.667 -5.413 -15.160 1.00 83.50 99 PHE A O 1
ATOM 821 N N . CYS A 1 100 ? 6.347 -6.690 -16.452 1.00 81.62 100 CYS A N 1
ATOM 822 C CA . CYS A 1 100 ? 6.282 -7.805 -15.504 1.00 81.62 100 CYS A CA 1
ATOM 823 C C . CYS A 1 100 ? 7.661 -8.413 -15.223 1.00 81.62 100 CYS A C 1
ATOM 825 O O . CYS A 1 100 ? 7.965 -8.728 -14.073 1.00 81.62 100 CYS A O 1
ATOM 827 N N . GLN A 1 101 ? 8.493 -8.556 -16.255 1.00 86.56 101 GLN A N 1
ATOM 828 C CA . GLN A 1 101 ? 9.842 -9.094 -16.131 1.00 86.56 101 GLN A CA 1
ATOM 829 C C . GLN A 1 101 ? 10.728 -8.163 -15.295 1.00 86.56 101 GLN A C 1
ATOM 831 O O . GLN A 1 101 ? 11.322 -8.608 -14.316 1.00 86.56 101 GLN A O 1
ATOM 836 N N . GLY A 1 102 ? 10.727 -6.860 -15.598 1.00 84.50 102 GLY A N 1
ATOM 837 C CA . GLY A 1 102 ? 11.476 -5.871 -14.822 1.00 84.50 102 GLY A CA 1
ATOM 838 C C . GLY A 1 102 ? 11.050 -5.820 -13.351 1.00 84.50 102 GLY A C 1
ATOM 839 O O . GLY A 1 102 ? 11.899 -5.76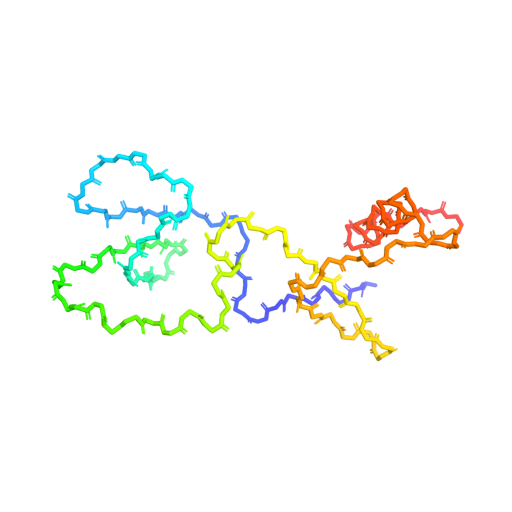3 -12.465 1.00 84.50 102 GLY A O 1
ATOM 840 N N . ALA A 1 103 ? 9.745 -5.917 -13.072 1.00 80.88 103 ALA A N 1
ATOM 841 C CA . ALA A 1 103 ? 9.241 -5.993 -11.702 1.00 80.88 103 ALA A CA 1
ATOM 842 C C . ALA A 1 103 ? 9.716 -7.264 -10.971 1.00 80.88 103 ALA A C 1
ATOM 844 O O . ALA A 1 103 ? 10.111 -7.197 -9.807 1.00 80.88 103 ALA A O 1
ATOM 845 N N . ALA A 1 104 ? 9.707 -8.419 -11.641 1.00 81.44 104 ALA A N 1
ATOM 846 C CA . ALA A 1 104 ? 10.188 -9.673 -11.065 1.00 81.44 104 ALA A CA 1
ATOM 847 C C . ALA A 1 104 ? 11.696 -9.637 -10.764 1.00 81.44 104 ALA A C 1
ATOM 849 O O . ALA A 1 104 ? 12.121 -10.108 -9.708 1.00 81.44 104 ALA A O 1
ATOM 850 N N . ASP A 1 105 ? 12.49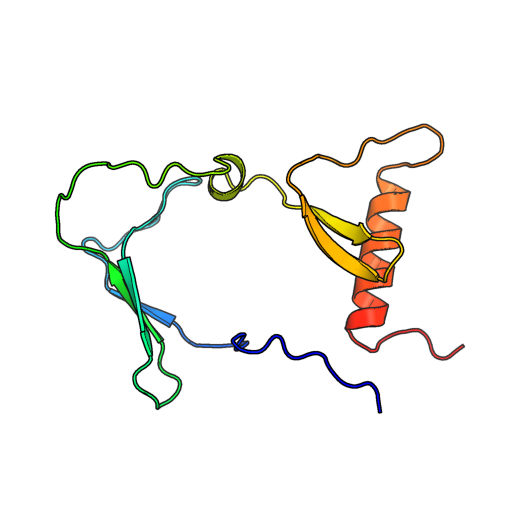7 -9.060 -11.658 1.00 83.50 105 ASP A N 1
ATOM 851 C CA . ASP A 1 105 ? 13.946 -8.946 -11.475 1.00 83.50 105 ASP A CA 1
ATOM 852 C C . ASP A 1 105 ? 14.299 -7.984 -10.334 1.00 83.50 105 ASP A C 1
ATOM 854 O O . ASP A 1 105 ? 15.150 -8.295 -9.500 1.00 83.50 105 ASP A O 1
ATOM 858 N N . GLU A 1 106 ? 13.571 -6.874 -10.207 1.00 76.81 106 GLU A N 1
ATOM 859 C CA . GLU A 1 106 ? 13.696 -5.958 -9.070 1.00 76.81 106 GLU A CA 1
ATOM 860 C C . GLU A 1 106 ? 13.380 -6.662 -7.737 1.00 76.81 106 GLU A C 1
ATOM 862 O O . GLU A 1 106 ? 14.140 -6.554 -6.772 1.00 76.81 106 GLU A O 1
ATOM 867 N N . LEU A 1 107 ? 12.299 -7.451 -7.680 1.00 77.19 107 LEU A N 1
ATOM 868 C CA . LEU A 1 107 ? 11.952 -8.229 -6.486 1.00 77.19 107 LEU A CA 1
ATOM 869 C C . LEU A 1 107 ? 13.031 -9.260 -6.134 1.00 77.19 107 LEU A C 1
ATOM 871 O O . LEU A 1 107 ? 13.329 -9.458 -4.954 1.00 77.19 107 LEU A O 1
ATOM 875 N N . ARG A 1 108 ? 13.654 -9.894 -7.135 1.00 76.81 108 ARG A N 1
ATOM 876 C CA . ARG A 1 108 ? 14.783 -10.812 -6.919 1.00 76.81 108 ARG A CA 1
ATOM 877 C C . ARG A 1 108 ? 15.968 -10.094 -6.286 1.00 76.81 108 ARG A C 1
ATOM 879 O O . ARG A 1 108 ? 16.459 -10.568 -5.260 1.00 76.81 108 ARG A O 1
ATOM 886 N N . ILE A 1 109 ? 16.357 -8.937 -6.826 1.00 77.12 109 ILE A N 1
ATOM 887 C CA . ILE A 1 109 ? 17.444 -8.102 -6.291 1.00 77.12 109 ILE A CA 1
ATOM 888 C C . ILE A 1 109 ? 17.163 -7.718 -4.833 1.00 77.12 109 ILE A C 1
ATOM 890 O O . ILE A 1 109 ? 18.007 -7.936 -3.965 1.00 77.12 109 ILE A O 1
ATOM 894 N N . ILE A 1 110 ? 15.965 -7.200 -4.541 1.00 70.19 110 ILE A N 1
ATOM 895 C CA . ILE A 1 110 ? 15.589 -6.768 -3.185 1.00 70.19 110 ILE A CA 1
ATOM 896 C C . ILE A 1 110 ? 15.558 -7.950 -2.210 1.00 70.19 110 ILE A C 1
ATOM 898 O O . ILE A 1 110 ? 15.999 -7.819 -1.071 1.00 70.19 110 ILE A O 1
ATOM 902 N N . SER A 1 111 ? 15.087 -9.118 -2.653 1.00 75.12 111 SER A N 1
ATOM 903 C CA . SER A 1 111 ? 15.052 -10.328 -1.821 1.00 75.12 111 SER A CA 1
ATOM 904 C C . SER A 1 111 ? 16.433 -10.938 -1.533 1.00 75.12 111 SER A C 1
ATOM 906 O O . SER A 1 111 ? 16.511 -11.955 -0.847 1.00 75.12 111 SER A O 1
ATOM 908 N N . GLY A 1 112 ? 17.519 -10.356 -2.062 1.00 71.69 112 GLY A N 1
ATOM 909 C CA . GLY A 1 112 ? 18.872 -10.907 -1.952 1.00 71.69 112 GLY A CA 1
ATOM 910 C C . GLY A 1 112 ? 19.082 -12.176 -2.783 1.00 71.69 112 GLY A C 1
ATOM 911 O O . GLY A 1 112 ? 20.059 -12.885 -2.575 1.00 71.69 112 GLY A O 1
ATOM 912 N N . LYS A 1 113 ? 18.169 -12.460 -3.720 1.00 62.72 113 LYS A N 1
ATOM 913 C CA . LYS A 1 113 ? 18.244 -13.555 -4.696 1.00 62.72 113 LYS A CA 1
ATOM 914 C C . LYS A 1 113 ? 18.660 -13.026 -6.069 1.00 62.72 113 LYS A C 1
ATOM 916 O O . LYS A 1 113 ? 18.091 -13.420 -7.085 1.00 62.72 113 LYS A O 1
ATOM 921 N N . SER A 1 114 ? 19.585 -12.071 -6.110 1.00 55.47 114 SER A N 1
ATOM 922 C CA . SER A 1 114 ? 20.279 -11.767 -7.359 1.00 55.47 114 SER A CA 1
ATOM 923 C C . SER A 1 114 ? 21.129 -12.985 -7.702 1.00 55.47 114 SER A C 1
ATOM 925 O O . SER A 1 114 ? 21.927 -13.387 -6.858 1.00 55.47 114 SER A O 1
ATOM 927 N N . ASP A 1 115 ? 20.905 -13.584 -8.873 1.00 55.97 115 ASP A N 1
ATOM 928 C CA . ASP A 1 115 ? 21.649 -14.752 -9.352 1.00 55.97 115 ASP A CA 1
ATOM 929 C C . ASP A 1 115 ? 23.149 -14.602 -9.051 1.00 55.97 115 ASP A C 1
ATOM 931 O O . ASP A 1 115 ? 23.773 -13.625 -9.471 1.00 55.97 115 ASP A O 1
ATOM 935 N N . ASP A 1 116 ? 23.715 -15.584 -8.342 1.00 52.16 116 ASP A N 1
ATOM 936 C CA . ASP A 1 116 ? 25.145 -15.880 -8.399 1.00 52.16 116 ASP A CA 1
ATOM 937 C C . ASP A 1 116 ? 25.462 -16.223 -9.863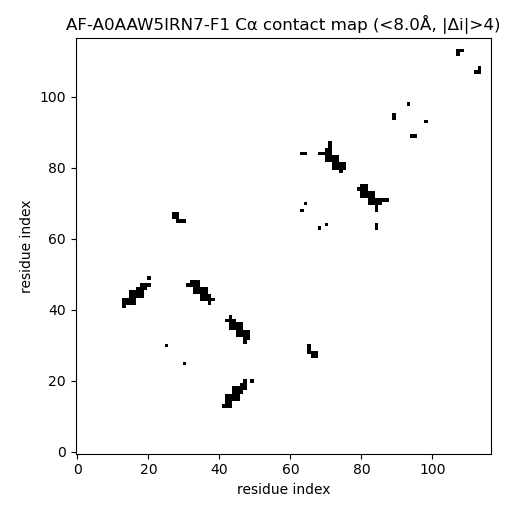 1.00 52.16 116 ASP A C 1
ATOM 939 O O . ASP A 1 116 ? 25.227 -17.343 -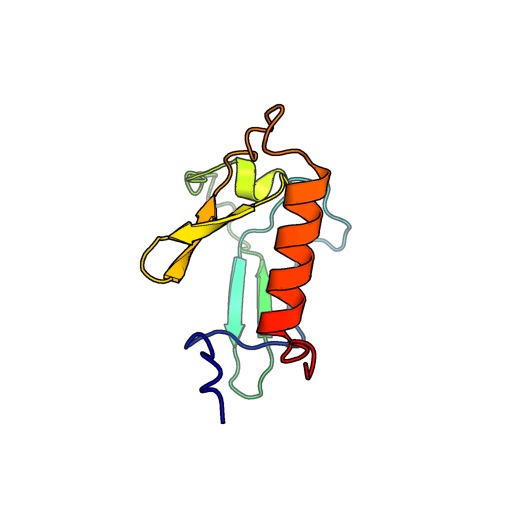10.330 1.00 52.16 116 ASP A O 1
ATOM 943 N N . ARG A 1 117 ? 25.943 -15.234 -10.613 1.00 42.44 117 ARG A N 1
ATOM 944 C CA . ARG A 1 117 ? 26.573 -15.406 -11.920 1.00 42.44 117 ARG A CA 1
ATOM 945 C C . ARG A 1 117 ? 27.847 -14.588 -11.992 1.00 42.44 117 ARG A C 1
ATOM 947 O O . ARG A 1 117 ? 27.785 -13.377 -11.691 1.00 42.44 117 ARG A O 1
#

Sequence (117 aa):
MSKMIFYPNTELGIDLKLITKEPGRMAVGEYLDGAITHDGEDHFTFVQNDQEKKLQKVVQRNPHVYEGTYINVNRKKDGTLYPTFNRPQFSEHFTFQDFCQGAADELRIISGKSDDR

Radius of gyration: 19.39 Å; Cα contacts (8 Å, |Δi|>4): 90; chains: 1; bounding box: 47×32×53 Å

Solvent-accessible surface area (backbone atoms only — not comparable to full-atom values): 7885 Å² total; per-residue (Å²): 135,82,81,76,80,70,57,89,94,66,84,81,89,69,61,73,46,78,47,63,94,66,91,78,84,77,59,94,54,65,82,84,61,62,48,81,47,72,79,82,79,75,44,35,35,38,40,48,60,84,68,87,70,66,82,72,61,71,72,60,90,54,60,54,73,52,62,72,51,75,72,40,77,46,68,47,97,89,64,52,73,46,80,39,75,68,74,83,83,68,47,101,90,40,42,70,65,55,53,54,50,53,53,52,53,50,52,28,47,74,70,69,57,56,77,94,122

Organism: NCBI:txid165179

pLDDT: mean 71.96, std 14.26, range [34.84, 91.06]

Nearest PDB structures (foldseek):
  8gxq-assembly1_EB  TM=1.932E-01  e=2.743E+00  Homo sapiens
  8yt8-assembly1_G  TM=2.309E-01  e=5.631E+00  Mus musculus
  8j9j-assembly1_B4  TM=1.727E-01  e=6.418E+00  Euglena gracilis